Protein AF-A0A4P8SQR9-F1 (afdb_monomer_lite)

Structure (mmCIF, N/CA/C/O backbone):
data_AF-A0A4P8SQR9-F1
#
_entry.id   AF-A0A4P8SQR9-F1
#
loop_
_atom_site.group_PDB
_atom_site.id
_atom_site.type_symbol
_atom_site.label_atom_id
_atom_site.label_alt_id
_atom_site.label_comp_id
_atom_site.label_asym_id
_atom_site.label_entity_id
_atom_site.label_seq_id
_atom_site.pdbx_PDB_ins_code
_atom_site.Cartn_x
_atom_site.Cartn_y
_atom_site.Cartn_z
_atom_site.occupancy
_atom_site.B_iso_or_equiv
_atom_site.auth_seq_id
_atom_site.auth_comp_id
_atom_site.auth_asym_id
_atom_site.auth_atom_id
_atom_site.pdbx_PDB_model_num
ATOM 1 N N . MET A 1 1 ? 16.349 -35.206 -16.967 1.00 53.03 1 MET A N 1
ATOM 2 C CA . MET A 1 1 ? 16.106 -34.498 -15.695 1.00 53.03 1 MET A CA 1
ATOM 3 C C . MET A 1 1 ? 16.910 -33.217 -15.732 1.00 53.03 1 MET A C 1
ATOM 5 O O . MET A 1 1 ? 18.120 -33.298 -15.583 1.00 53.03 1 MET A O 1
ATOM 9 N N . SER A 1 2 ? 16.268 -32.076 -15.981 1.00 49.03 2 SER A N 1
ATOM 10 C CA . SER A 1 2 ? 16.911 -30.767 -15.837 1.00 49.03 2 SER A CA 1
ATOM 11 C C . SER A 1 2 ? 15.858 -29.757 -15.389 1.00 49.03 2 SER A C 1
ATOM 13 O O . SER A 1 2 ? 14.912 -29.495 -16.122 1.00 49.03 2 SER A O 1
ATOM 15 N N . ALA A 1 3 ? 16.025 -29.367 -14.124 1.00 53.59 3 ALA A N 1
ATOM 16 C CA . ALA A 1 3 ? 15.477 -28.260 -13.345 1.00 53.59 3 ALA A CA 1
ATOM 17 C C . ALA A 1 3 ? 14.171 -27.599 -13.816 1.00 53.59 3 ALA A C 1
ATOM 19 O O . ALA A 1 3 ? 14.134 -26.871 -14.802 1.00 53.59 3 ALA A O 1
ATOM 20 N N . GLN A 1 4 ? 13.123 -27.797 -13.013 1.00 53.12 4 GLN A N 1
ATOM 21 C CA . GLN A 1 4 ? 12.055 -26.817 -12.848 1.00 53.12 4 GLN A CA 1
ATOM 22 C C . GLN A 1 4 ? 12.700 -25.537 -12.317 1.00 53.12 4 GLN A C 1
ATOM 24 O O . GLN A 1 4 ? 13.195 -25.528 -11.192 1.00 53.12 4 GLN A O 1
ATOM 29 N N . ASP A 1 5 ? 12.738 -24.496 -13.137 1.00 50.31 5 ASP A N 1
ATOM 30 C CA . ASP A 1 5 ? 13.145 -23.175 -12.690 1.00 50.31 5 ASP A CA 1
ATOM 31 C C . ASP A 1 5 ? 11.934 -22.506 -12.030 1.00 50.31 5 ASP A C 1
ATOM 33 O O . ASP A 1 5 ? 11.048 -21.961 -12.690 1.00 50.31 5 ASP A O 1
ATOM 37 N N . SER A 1 6 ? 11.809 -22.697 -10.718 1.00 52.94 6 SER A N 1
ATOM 38 C CA . SER A 1 6 ? 10.836 -21.994 -9.887 1.00 52.94 6 SER A CA 1
ATOM 39 C C . SER A 1 6 ? 11.383 -20.601 -9.561 1.00 52.94 6 SER A C 1
ATOM 41 O O . SER A 1 6 ? 11.899 -20.384 -8.467 1.00 52.94 6 SER A O 1
ATOM 43 N N . TYR A 1 7 ? 11.282 -19.671 -10.513 1.00 56.91 7 TYR A N 1
ATOM 44 C CA . TYR A 1 7 ? 11.557 -18.234 -10.339 1.00 56.91 7 TYR A CA 1
ATOM 45 C C . TYR A 1 7 ? 10.447 -17.516 -9.542 1.00 56.91 7 TYR A C 1
ATOM 47 O O . TYR A 1 7 ? 9.938 -16.485 -9.970 1.00 56.91 7 TYR A O 1
ATOM 55 N N . ASP A 1 8 ? 10.008 -18.063 -8.410 1.00 58.00 8 ASP A N 1
ATOM 56 C CA . ASP A 1 8 ? 8.826 -17.543 -7.707 1.00 58.00 8 ASP A CA 1
ATOM 57 C C . ASP A 1 8 ? 9.036 -17.557 -6.189 1.00 58.00 8 ASP A C 1
ATOM 59 O O . ASP A 1 8 ? 8.381 -18.316 -5.493 1.00 58.00 8 ASP A O 1
ATOM 63 N N . ASP A 1 9 ? 10.042 -16.822 -5.691 1.00 60.56 9 ASP A N 1
ATOM 64 C CA . ASP A 1 9 ? 10.041 -16.228 -4.331 1.00 60.56 9 ASP A CA 1
ATOM 65 C C . ASP A 1 9 ? 11.269 -15.322 -4.068 1.00 60.56 9 ASP A C 1
ATOM 67 O O . ASP A 1 9 ? 11.718 -15.183 -2.929 1.00 60.56 9 ASP A O 1
ATOM 71 N N . GLU A 1 10 ? 11.898 -14.723 -5.090 1.00 72.56 10 GLU A N 1
ATOM 72 C CA . GLU A 1 10 ? 12.986 -13.786 -4.785 1.00 72.56 10 GLU A CA 1
ATOM 73 C C . GLU A 1 10 ? 12.400 -12.523 -4.136 1.00 72.56 10 GLU A C 1
ATOM 75 O O . GLU A 1 10 ? 11.417 -11.964 -4.638 1.00 72.56 10 GLU A O 1
ATOM 80 N N . PRO A 1 11 ? 12.954 -12.076 -2.995 1.00 80.44 11 PRO A N 1
ATOM 81 C CA . PRO A 1 11 ? 12.415 -10.935 -2.282 1.00 80.44 11 PRO A CA 1
ATOM 82 C C . PRO A 1 11 ? 12.546 -9.687 -3.162 1.00 80.44 11 PRO A C 1
ATOM 84 O O . PRO A 1 11 ? 13.644 -9.286 -3.548 1.00 80.44 11 PRO A O 1
ATOM 87 N N . GLN A 1 12 ? 11.407 -9.081 -3.492 1.00 85.38 12 GLN A N 1
ATOM 88 C CA . GLN A 1 12 ? 11.341 -7.935 -4.394 1.00 85.38 12 GLN A CA 1
ATOM 89 C C . GLN A 1 12 ? 11.483 -6.644 -3.597 1.00 85.38 12 GLN A C 1
ATOM 91 O O . GLN A 1 12 ? 10.635 -6.323 -2.758 1.00 85.38 12 GLN A O 1
ATOM 96 N N . PHE A 1 13 ? 12.560 -5.910 -3.871 1.00 91.38 13 PHE A N 1
ATOM 97 C CA . PHE A 1 13 ? 12.793 -4.581 -3.323 1.00 91.38 13 PHE A CA 1
ATOM 98 C C . PHE A 1 13 ? 12.068 -3.527 -4.159 1.00 91.38 13 PHE A C 1
ATOM 100 O O . PHE A 1 13 ? 12.093 -3.586 -5.387 1.00 91.38 13 PHE A O 1
ATOM 107 N N . GLY A 1 14 ? 11.425 -2.569 -3.502 1.00 93.38 14 GLY A N 1
ATOM 108 C CA . GLY A 1 14 ? 10.704 -1.503 -4.184 1.00 93.38 14 GLY A CA 1
ATOM 109 C C . GLY A 1 14 ? 10.054 -0.522 -3.222 1.00 93.38 14 GLY A C 1
ATOM 110 O O . GLY A 1 14 ? 10.229 -0.603 -2.005 1.00 93.38 14 GLY A O 1
ATOM 111 N N . TRP A 1 15 ? 9.282 0.400 -3.787 1.00 95.19 15 TRP A N 1
ATOM 112 C CA . TRP A 1 15 ? 8.491 1.364 -3.032 1.00 95.19 15 TRP A CA 1
ATOM 113 C C . TRP A 1 15 ? 7.147 0.759 -2.651 1.00 95.19 15 TRP A C 1
ATOM 115 O O . TRP A 1 15 ? 6.442 0.214 -3.495 1.00 95.19 15 TRP A O 1
ATOM 125 N N . TYR A 1 16 ? 6.780 0.874 -1.380 1.00 95.75 16 TYR A N 1
ATOM 126 C CA . TYR A 1 16 ? 5.523 0.376 -0.848 1.00 95.75 16 TYR A CA 1
ATOM 127 C C . TYR A 1 16 ? 4.765 1.488 -0.140 1.00 95.75 16 TYR A C 1
ATOM 129 O O . TYR A 1 16 ? 5.324 2.225 0.675 1.00 95.75 16 TYR A O 1
ATOM 137 N N . ALA A 1 17 ? 3.468 1.559 -0.410 1.00 96.06 17 ALA A N 1
ATOM 138 C CA . ALA A 1 17 ? 2.536 2.338 0.377 1.00 96.06 17 ALA A CA 1
ATOM 139 C C . ALA A 1 17 ? 2.182 1.550 1.642 1.00 96.06 17 ALA A C 1
ATOM 141 O O . ALA A 1 17 ? 1.701 0.417 1.563 1.00 96.06 17 ALA A O 1
ATOM 142 N N . MET A 1 18 ? 2.431 2.141 2.806 1.00 96.31 18 MET A N 1
ATOM 143 C CA . MET A 1 18 ? 1.982 1.629 4.095 1.00 96.31 18 MET A CA 1
ATOM 144 C C . MET A 1 18 ? 0.628 2.230 4.442 1.00 96.31 18 MET A C 1
ATOM 146 O O . MET A 1 18 ? 0.493 3.443 4.604 1.00 96.31 18 MET A O 1
ATOM 150 N N . ILE A 1 19 ? -0.362 1.358 4.589 1.00 96.12 19 ILE A N 1
ATOM 151 C CA . ILE A 1 19 ? -1.755 1.728 4.825 1.00 96.12 19 ILE A CA 1
ATOM 152 C C . ILE A 1 19 ? -2.210 1.050 6.122 1.00 96.12 19 ILE A C 1
ATOM 154 O O . ILE A 1 19 ? -2.100 -0.176 6.222 1.00 96.12 19 ILE A O 1
ATOM 158 N N . PRO A 1 20 ? -2.693 1.787 7.136 1.00 96.44 20 PRO A N 1
ATOM 159 C CA . PRO A 1 20 ? -3.250 1.180 8.340 1.00 96.44 20 PRO A CA 1
ATOM 160 C C . PRO A 1 20 ? -4.431 0.268 7.986 1.00 96.44 20 PRO A C 1
ATOM 162 O O . PRO A 1 20 ? -5.308 0.672 7.236 1.00 96.44 20 PRO A O 1
ATOM 165 N N . ASN A 1 21 ? -4.526 -0.926 8.574 1.00 93.94 21 ASN A N 1
ATOM 166 C CA . ASN A 1 21 ? -5.544 -1.932 8.210 1.00 93.94 21 ASN A CA 1
ATOM 167 C C . ASN A 1 21 ? -7.011 -1.480 8.385 1.00 93.94 21 ASN A C 1
ATOM 169 O O . ASN A 1 21 ? -7.915 -2.152 7.900 1.00 93.94 21 ASN A O 1
ATOM 173 N N . ASN A 1 22 ? -7.249 -0.382 9.107 1.00 94.06 22 ASN A N 1
ATOM 174 C CA . ASN A 1 22 ? -8.574 0.196 9.346 1.00 94.06 22 ASN A CA 1
ATOM 175 C C . ASN A 1 22 ? -8.814 1.477 8.519 1.00 94.06 22 ASN A C 1
ATOM 177 O O . ASN A 1 22 ? -9.669 2.283 8.884 1.00 94.06 22 ASN A O 1
ATOM 181 N N . SER A 1 23 ? -8.014 1.713 7.479 1.00 94.12 23 SER A N 1
ATOM 182 C CA . SER A 1 23 ? -8.018 2.919 6.652 1.00 94.12 23 SER A CA 1
ATOM 183 C C . SER A 1 23 ? -7.677 2.567 5.205 1.00 94.12 23 SER A C 1
ATOM 185 O O . SER A 1 23 ? -7.051 1.544 4.946 1.00 94.12 23 SER A O 1
ATOM 187 N N . ASP A 1 24 ? -8.029 3.459 4.285 1.00 94.06 24 ASP A N 1
ATOM 188 C CA . ASP A 1 24 ? -7.588 3.421 2.886 1.00 94.06 24 ASP A CA 1
ATOM 189 C C . ASP A 1 24 ? -6.554 4.521 2.589 1.00 94.06 24 ASP A C 1
ATOM 191 O O . ASP A 1 24 ? -6.105 4.688 1.461 1.00 94.06 24 ASP A O 1
ATOM 195 N N . VAL A 1 25 ? -6.168 5.305 3.599 1.00 95.25 25 VAL A N 1
ATOM 196 C CA . VAL A 1 25 ? -5.219 6.413 3.448 1.00 95.25 25 VAL A CA 1
ATOM 197 C C . VAL A 1 25 ? -3.793 5.911 3.648 1.00 95.25 25 VAL A C 1
ATOM 199 O O . VAL A 1 25 ? -3.476 5.304 4.673 1.00 95.25 25 VAL A O 1
ATOM 202 N N . VAL A 1 26 ? -2.925 6.210 2.685 1.00 96.06 26 VAL A N 1
ATOM 203 C CA . VAL A 1 26 ? -1.485 5.966 2.767 1.00 96.06 26 VAL A CA 1
ATOM 204 C C . VAL A 1 26 ? -0.913 6.807 3.900 1.00 96.06 26 VAL A C 1
ATOM 206 O O . VAL A 1 26 ? -0.943 8.035 3.855 1.00 96.06 26 VAL A O 1
ATOM 209 N N . GLU A 1 27 ? -0.377 6.153 4.925 1.00 95.94 27 GLU A N 1
ATOM 210 C CA . GLU A 1 27 ? 0.252 6.842 6.052 1.00 95.94 27 GLU A CA 1
ATOM 211 C C . GLU A 1 27 ? 1.701 7.209 5.730 1.00 95.94 27 GLU A C 1
ATOM 213 O O . GLU A 1 27 ? 2.171 8.293 6.070 1.00 95.94 27 GLU A O 1
ATOM 218 N N . LEU A 1 28 ? 2.407 6.304 5.052 1.00 9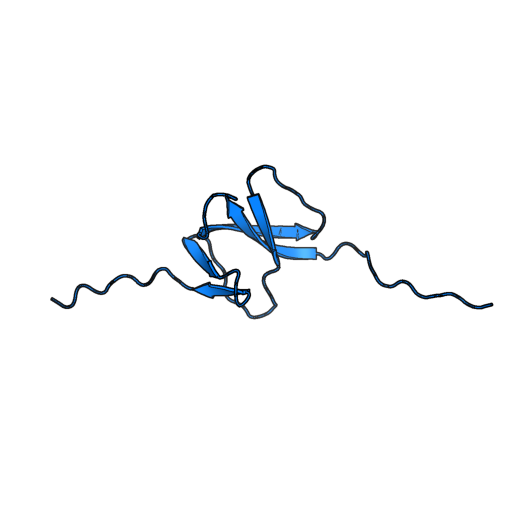5.31 28 LEU A N 1
ATOM 219 C CA . LEU A 1 28 ? 3.812 6.473 4.714 1.00 95.31 28 LEU A CA 1
ATOM 220 C C . LEU A 1 28 ? 4.148 5.710 3.434 1.00 95.31 28 LEU A C 1
ATOM 222 O O . LEU A 1 28 ? 3.590 4.650 3.165 1.00 95.31 28 LEU A O 1
ATOM 226 N N . VAL A 1 29 ? 5.109 6.226 2.675 1.00 95.31 29 VAL A N 1
ATOM 227 C CA . VAL A 1 29 ? 5.735 5.505 1.566 1.00 95.31 29 VAL A CA 1
ATOM 228 C C . VAL A 1 29 ? 7.138 5.101 1.993 1.00 95.31 29 VAL A C 1
ATOM 230 O O . VAL A 1 29 ? 7.922 5.939 2.438 1.00 95.31 29 VAL A O 1
ATOM 233 N N . VAL A 1 30 ? 7.440 3.809 1.900 1.00 95.38 30 VAL A N 1
ATOM 234 C CA . VAL A 1 30 ? 8.714 3.235 2.343 1.00 95.38 30 VAL A CA 1
ATOM 235 C C . VAL A 1 30 ? 9.343 2.402 1.243 1.00 95.38 30 VAL A C 1
ATOM 237 O O . VAL A 1 30 ? 8.654 1.708 0.502 1.00 95.38 30 VAL A O 1
ATOM 240 N N . GLU A 1 31 ? 10.665 2.434 1.164 1.00 94.81 31 GLU A N 1
ATOM 241 C CA . GLU A 1 31 ? 11.427 1.531 0.310 1.00 94.81 31 GLU A CA 1
ATOM 242 C C . GLU A 1 31 ? 11.799 0.285 1.125 1.00 94.81 31 GLU A C 1
ATOM 244 O O . GLU A 1 31 ? 12.455 0.385 2.165 1.00 94.81 31 GLU A O 1
ATOM 249 N N . THR A 1 32 ? 11.312 -0.889 0.727 1.00 94.94 32 THR A N 1
ATOM 250 C CA . THR A 1 32 ? 11.516 -2.133 1.485 1.00 94.94 32 THR A CA 1
ATOM 251 C C . THR A 1 32 ? 11.346 -3.371 0.600 1.00 94.94 32 THR A C 1
ATOM 253 O O . THR A 1 32 ? 11.167 -3.268 -0.611 1.00 94.94 32 THR A O 1
ATOM 256 N N . LEU A 1 33 ? 11.434 -4.561 1.196 1.00 93.56 33 LEU A N 1
ATOM 257 C CA . LEU A 1 33 ? 11.165 -5.842 0.539 1.00 93.56 33 LEU A CA 1
ATOM 258 C C . LEU A 1 33 ? 9.678 -6.215 0.662 1.00 93.56 33 LEU A C 1
ATOM 260 O O . LEU A 1 33 ? 9.067 -5.972 1.701 1.00 93.56 33 LEU A O 1
ATOM 264 N N . ASN A 1 34 ? 9.116 -6.912 -0.331 1.00 88.62 34 ASN A N 1
ATOM 265 C CA . ASN A 1 34 ? 7.749 -7.475 -0.282 1.00 88.62 34 ASN A CA 1
ATOM 266 C C . ASN A 1 34 ? 7.487 -8.390 0.936 1.00 88.62 34 ASN A C 1
ATOM 268 O O . ASN A 1 34 ? 6.343 -8.573 1.372 1.00 88.62 34 ASN A O 1
ATOM 272 N N . THR A 1 35 ? 8.548 -8.982 1.485 1.00 90.75 35 THR A N 1
ATOM 273 C CA . THR A 1 35 ? 8.513 -9.843 2.672 1.00 90.75 35 THR A CA 1
ATOM 274 C C . THR A 1 35 ? 8.440 -9.063 3.982 1.00 90.75 35 THR A C 1
ATOM 276 O O . THR A 1 35 ? 8.130 -9.653 5.018 1.00 90.75 35 THR A O 1
ATOM 279 N N . PHE A 1 36 ? 8.669 -7.747 3.966 1.00 91.94 36 PHE A N 1
ATOM 280 C CA . PHE A 1 36 ? 8.511 -6.908 5.145 1.00 91.94 36 PHE A CA 1
ATOM 281 C C . PHE A 1 36 ? 7.044 -6.87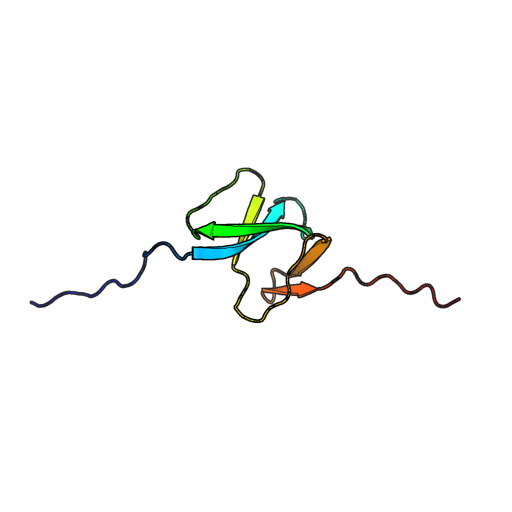8 5.580 1.00 91.94 36 PHE A C 1
ATOM 283 O O . PHE A 1 36 ? 6.134 -6.636 4.785 1.00 91.94 36 PHE A O 1
ATOM 290 N N . LYS A 1 37 ? 6.808 -7.128 6.869 1.00 90.56 37 LYS A N 1
ATOM 291 C CA . LYS A 1 37 ? 5.483 -7.084 7.488 1.00 90.56 37 LYS A CA 1
ATOM 292 C C . LYS A 1 37 ? 5.534 -6.149 8.681 1.00 90.56 37 LYS A C 1
ATOM 294 O O . LYS A 1 37 ? 6.382 -6.313 9.555 1.00 90.56 37 LYS A O 1
ATOM 299 N N . MET A 1 38 ? 4.588 -5.218 8.741 1.00 92.19 38 MET A N 1
ATOM 300 C CA . MET A 1 38 ? 4.378 -4.384 9.915 1.00 92.19 38 MET A CA 1
ATOM 301 C C . MET A 1 38 ? 2.988 -4.667 10.497 1.00 92.19 38 MET A C 1
ATOM 303 O O . MET A 1 38 ? 1.992 -4.516 9.791 1.00 92.19 38 MET A O 1
ATOM 307 N N . PRO A 1 39 ? 2.885 -5.099 11.767 1.00 94.56 39 PRO A N 1
ATOM 308 C CA . PRO A 1 39 ? 1.595 -5.321 12.410 1.00 94.56 39 PRO A CA 1
ATOM 309 C C . PRO A 1 39 ? 0.723 -4.064 12.373 1.00 94.56 39 PRO A C 1
ATOM 311 O O . PRO A 1 39 ? 1.185 -2.983 12.722 1.00 94.56 39 PRO A O 1
ATOM 314 N N . GLY A 1 40 ? -0.541 -4.220 11.977 1.00 95.25 40 GLY A N 1
ATOM 315 C CA . GLY A 1 40 ? -1.489 -3.106 11.859 1.00 95.25 40 GLY A CA 1
ATOM 316 C C . GLY A 1 40 ? -1.451 -2.368 10.520 1.00 95.25 40 GLY A C 1
ATOM 317 O O . GLY A 1 40 ? -2.311 -1.519 10.305 1.00 95.25 40 GLY A O 1
ATOM 318 N N . TYR A 1 41 ? -0.532 -2.729 9.620 1.00 95.62 41 TYR A N 1
ATOM 319 C CA . TYR A 1 41 ? -0.398 -2.118 8.303 1.00 95.62 41 TYR A CA 1
ATOM 320 C C . TYR A 1 41 ? -0.441 -3.154 7.186 1.00 95.62 41 TYR A C 1
ATOM 322 O O . TYR A 1 41 ? 0.077 -4.268 7.303 1.00 95.62 41 TYR A O 1
ATOM 330 N N . THR A 1 42 ? -1.001 -2.728 6.067 1.00 94.06 42 THR A N 1
ATOM 331 C CA . THR A 1 42 ? -0.901 -3.387 4.777 1.00 94.06 42 THR A CA 1
ATOM 332 C C . THR A 1 42 ? 0.142 -2.650 3.950 1.00 94.06 42 THR A C 1
ATOM 334 O O . THR A 1 42 ? 0.145 -1.421 3.893 1.00 94.06 42 THR A O 1
ATOM 337 N N . LEU A 1 43 ? 1.051 -3.407 3.336 1.00 93.88 43 LEU A N 1
ATOM 338 C CA . LEU A 1 43 ? 2.017 -2.879 2.381 1.00 93.88 43 LEU A CA 1
ATOM 339 C C . LEU A 1 43 ? 1.552 -3.201 0.968 1.00 93.88 43 LEU A C 1
ATOM 341 O O . LEU A 1 43 ? 1.334 -4.368 0.641 1.00 93.88 43 LEU A O 1
ATOM 345 N N . VAL A 1 44 ? 1.441 -2.169 0.140 1.00 93.88 44 VAL A N 1
ATOM 346 C CA . VAL A 1 44 ? 1.057 -2.279 -1.269 1.00 93.88 44 VAL A CA 1
ATOM 347 C C . VAL A 1 44 ? 2.219 -1.813 -2.129 1.00 93.88 44 VAL A C 1
ATOM 349 O O . VAL A 1 44 ? 2.708 -0.704 -1.936 1.00 93.88 44 VAL A O 1
ATOM 352 N N . LEU A 1 45 ? 2.671 -2.655 -3.062 1.00 94.06 45 LEU A N 1
ATOM 353 C CA . LEU A 1 45 ? 3.732 -2.293 -4.003 1.00 94.06 45 LEU A CA 1
ATOM 354 C C . LEU A 1 45 ? 3.258 -1.140 -4.893 1.00 94.06 45 LEU A C 1
ATOM 356 O O . LEU A 1 45 ? 2.200 -1.234 -5.513 1.00 94.06 45 LEU A O 1
ATOM 360 N N . ILE A 1 46 ? 4.058 -0.083 -4.973 1.00 93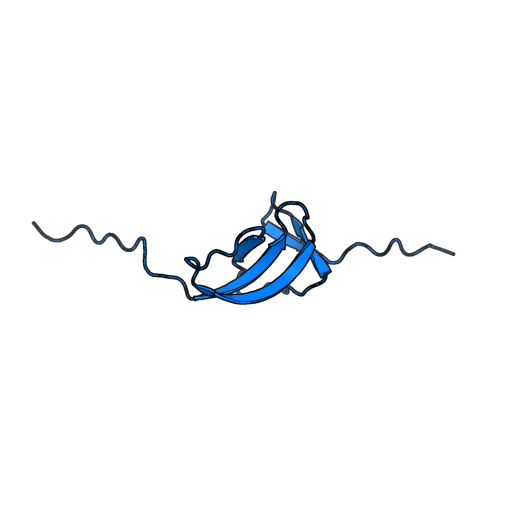.88 46 ILE A N 1
ATOM 361 C CA . ILE A 1 46 ? 3.828 1.055 -5.859 1.00 93.88 46 ILE A CA 1
ATOM 362 C C . ILE A 1 46 ? 4.478 0.721 -7.209 1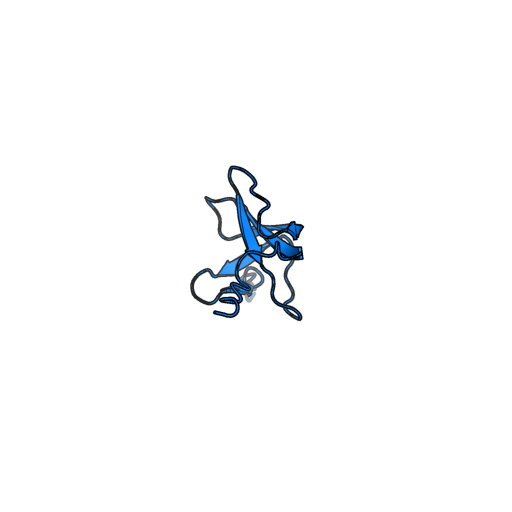.00 93.88 46 ILE A C 1
ATOM 364 O O . ILE A 1 46 ? 5.700 0.554 -7.262 1.00 93.88 46 ILE A O 1
ATOM 368 N N . PRO A 1 47 ? 3.699 0.598 -8.301 1.00 90.50 47 PRO A N 1
ATOM 369 C CA . PRO A 1 47 ? 4.261 0.331 -9.619 1.00 90.50 47 PRO A CA 1
ATOM 370 C C . PRO A 1 47 ? 5.178 1.469 -10.084 1.00 90.50 47 PRO A C 1
ATOM 372 O O . PRO A 1 47 ? 4.953 2.638 -9.763 1.00 90.50 47 PRO A O 1
ATOM 375 N N . GLU A 1 48 ? 6.191 1.146 -10.887 1.00 87.50 48 GLU A N 1
ATOM 376 C CA . GLU A 1 48 ? 7.074 2.168 -11.454 1.00 87.50 48 GLU A CA 1
ATOM 377 C C . GLU A 1 48 ? 6.282 3.213 -12.255 1.00 87.50 48 GLU A C 1
ATOM 379 O O . GLU A 1 48 ? 5.410 2.888 -13.062 1.00 87.50 48 GLU A O 1
ATOM 384 N N . GLY A 1 49 ? 6.594 4.491 -12.028 1.00 87.19 49 GLY A N 1
ATOM 385 C CA . GLY A 1 49 ? 5.913 5.614 -12.676 1.00 87.19 49 GLY A CA 1
ATOM 386 C C . GLY A 1 49 ? 4.574 6.012 -12.044 1.00 87.19 49 GLY A C 1
ATOM 387 O O . GLY A 1 49 ? 3.977 6.989 -12.495 1.00 87.19 49 GLY A O 1
ATOM 388 N N . VAL A 1 50 ? 4.114 5.317 -10.999 1.00 89.69 50 VAL A N 1
ATOM 389 C CA . VAL A 1 50 ? 2.942 5.727 -10.214 1.00 89.69 50 VAL A CA 1
ATOM 390 C C . VAL A 1 50 ? 3.371 6.700 -9.120 1.00 89.69 50 VAL A C 1
ATOM 392 O O . VAL A 1 50 ? 4.258 6.409 -8.319 1.00 89.69 50 VAL A O 1
ATOM 395 N N . ALA A 1 51 ? 2.726 7.865 -9.076 1.00 89.38 51 ALA A N 1
ATOM 396 C CA . ALA A 1 51 ? 2.884 8.800 -7.971 1.00 89.38 51 ALA A CA 1
ATOM 397 C C . ALA A 1 51 ? 2.090 8.292 -6.760 1.00 89.38 51 ALA A C 1
ATOM 399 O O . ALA A 1 51 ? 0.884 8.068 -6.852 1.00 89.38 51 ALA A O 1
ATOM 400 N N . CYS A 1 52 ? 2.776 8.104 -5.636 1.00 92.44 52 CYS A N 1
ATOM 401 C CA . CYS A 1 52 ? 2.173 7.746 -4.362 1.00 92.44 52 CYS A CA 1
ATOM 402 C C . CYS A 1 52 ? 2.882 8.514 -3.248 1.00 92.44 52 CYS A C 1
ATOM 404 O O . CYS A 1 52 ? 4.110 8.496 -3.161 1.00 92.44 52 CYS A O 1
ATOM 406 N N . GLU A 1 53 ? 2.105 9.159 -2.385 1.00 93.94 53 GLU A N 1
ATOM 407 C CA . GLU A 1 53 ? 2.578 9.965 -1.264 1.00 93.94 53 GLU A CA 1
ATOM 408 C C . GLU A 1 53 ? 1.685 9.736 -0.038 1.00 93.94 53 GLU A C 1
ATOM 410 O O . GLU A 1 53 ? 0.554 9.254 -0.145 1.00 93.94 53 GLU A O 1
ATOM 415 N N . ALA A 1 54 ? 2.191 10.092 1.144 1.00 93.69 54 ALA A N 1
ATOM 416 C CA . ALA A 1 54 ? 1.387 10.083 2.361 1.00 93.69 54 ALA A CA 1
ATOM 417 C C . ALA A 1 54 ? 0.180 11.029 2.218 1.00 93.69 54 ALA A C 1
ATOM 419 O O . ALA A 1 54 ? 0.309 12.146 1.720 1.00 93.69 54 ALA A O 1
ATOM 420 N N . GLY A 1 55 ? -0.991 10.583 2.667 1.00 93.00 55 GLY A N 1
ATOM 421 C CA . GLY A 1 55 ? -2.258 11.303 2.535 1.00 93.00 55 GLY A CA 1
ATOM 422 C C . GLY A 1 55 ? -3.057 10.966 1.274 1.00 93.00 55 GLY A C 1
ATOM 423 O O . GLY A 1 55 ? -4.219 11.358 1.189 1.00 93.00 55 GLY A O 1
ATOM 424 N N . MET A 1 56 ? -2.494 10.218 0.319 1.00 95.25 56 MET A N 1
ATOM 425 C CA . MET A 1 56 ? -3.267 9.686 -0.807 1.00 95.25 56 MET A CA 1
ATOM 426 C C . MET A 1 56 ? -4.174 8.536 -0.356 1.00 95.25 56 MET A C 1
ATOM 428 O O . MET A 1 56 ? -3.859 7.803 0.578 1.00 95.25 56 MET A O 1
ATOM 432 N N . ILE A 1 57 ? -5.301 8.367 -1.035 1.00 94.62 57 ILE A N 1
ATOM 433 C CA . ILE A 1 57 ? -6.242 7.267 -0.848 1.00 94.62 57 ILE A CA 1
ATOM 434 C C . ILE A 1 57 ? -5.860 6.145 -1.812 1.00 94.62 57 ILE A C 1
ATOM 436 O O . ILE A 1 57 ? -5.756 6.365 -3.021 1.00 94.62 57 ILE A O 1
ATOM 440 N N . TYR A 1 58 ? -5.661 4.947 -1.274 1.00 94.62 58 TYR A N 1
ATOM 441 C CA . TYR A 1 58 ? -5.479 3.723 -2.035 1.00 94.62 58 TYR A CA 1
ATOM 442 C C . TYR A 1 58 ? -6.830 3.086 -2.344 1.00 94.62 58 TYR A C 1
ATOM 444 O O . TYR A 1 58 ? -7.635 2.828 -1.452 1.00 94.62 58 TYR A O 1
ATOM 452 N N . ASN A 1 59 ? -7.064 2.781 -3.614 1.00 91.88 59 ASN A N 1
ATOM 453 C CA . ASN A 1 59 ? -8.236 2.046 -4.043 1.00 91.88 59 ASN A CA 1
ATOM 454 C C . ASN A 1 59 ? -7.866 0.580 -4.292 1.00 91.88 59 ASN A C 1
ATOM 456 O O . ASN A 1 59 ? -7.270 0.231 -5.309 1.00 91.88 59 ASN A O 1
ATOM 460 N N . ALA A 1 60 ? -8.263 -0.300 -3.373 1.00 88.56 60 ALA A N 1
ATOM 461 C CA . ALA A 1 60 ? -7.965 -1.727 -3.465 1.00 88.56 60 ALA A CA 1
ATOM 462 C C . ALA A 1 60 ? -8.662 -2.450 -4.636 1.00 88.56 60 ALA A C 1
ATOM 464 O O . ALA A 1 60 ? -8.259 -3.562 -4.973 1.00 88.56 60 ALA A O 1
ATOM 465 N N . ALA A 1 61 ? -9.699 -1.861 -5.247 1.00 89.69 61 ALA A N 1
ATOM 466 C CA . ALA A 1 61 ? -10.428 -2.489 -6.350 1.00 89.69 61 ALA A CA 1
ATOM 467 C C . ALA A 1 61 ? -9.647 -2.454 -7.672 1.00 89.69 61 ALA A C 1
ATOM 469 O O . ALA A 1 61 ? -9.738 -3.391 -8.464 1.00 89.69 61 ALA A O 1
ATOM 470 N N . ASP A 1 62 ? -8.888 -1.384 -7.903 1.00 89.00 62 ASP A N 1
ATOM 471 C CA . ASP A 1 62 ? -8.132 -1.153 -9.141 1.00 89.00 62 ASP A CA 1
ATOM 472 C C . ASP A 1 62 ? -6.628 -0.923 -8.915 1.00 89.00 62 ASP A C 1
ATOM 474 O O . ASP A 1 62 ? -5.861 -0.899 -9.876 1.00 89.00 62 ASP A O 1
ATOM 478 N N . GLY A 1 63 ? -6.188 -0.825 -7.659 1.00 88.31 63 GLY A N 1
ATOM 479 C CA . GLY A 1 63 ? -4.787 -0.660 -7.284 1.00 88.31 63 GLY A CA 1
ATOM 480 C C . GLY A 1 63 ? -4.252 0.760 -7.481 1.00 88.31 63 GLY A C 1
ATOM 481 O O . GLY A 1 63 ? -3.035 0.943 -7.512 1.00 88.31 63 GLY A O 1
ATOM 482 N N . THR A 1 64 ? -5.123 1.759 -7.656 1.00 91.44 64 THR A N 1
ATOM 483 C CA . THR A 1 64 ? -4.708 3.148 -7.892 1.00 91.44 64 THR A CA 1
ATOM 484 C C . THR A 1 64 ? -4.561 3.955 -6.604 1.00 91.44 64 THR A C 1
ATOM 486 O O . THR A 1 64 ? -5.146 3.642 -5.565 1.00 91.44 64 THR A O 1
ATOM 489 N N . PHE A 1 65 ? -3.779 5.031 -6.692 1.00 93.81 65 PHE A N 1
ATOM 490 C CA . PHE A 1 65 ? -3.620 6.033 -5.643 1.00 93.81 65 PHE A CA 1
ATOM 491 C C . PHE A 1 65 ? -4.192 7.356 -6.145 1.00 93.81 65 PHE A C 1
ATOM 493 O O . PHE A 1 65 ? -3.872 7.792 -7.251 1.00 93.81 65 PHE A O 1
ATOM 500 N N . SER A 1 66 ? -5.038 7.999 -5.346 1.00 92.50 66 SER A N 1
ATOM 501 C CA . SER A 1 66 ? -5.652 9.288 -5.680 1.00 92.50 66 SER A CA 1
ATOM 502 C C . SER A 1 66 ? -5.556 10.243 -4.501 1.00 92.50 66 SER A C 1
ATOM 504 O O . SER A 1 66 ? -5.631 9.816 -3.352 1.00 92.50 66 SER A O 1
ATOM 506 N N . TYR A 1 67 ? -5.422 11.542 -4.753 1.00 89.75 67 TYR A N 1
ATOM 507 C CA . TYR A 1 67 ? -5.597 12.515 -3.677 1.00 89.75 67 TYR A CA 1
ATOM 508 C C . TYR A 1 67 ? -7.054 12.491 -3.198 1.00 89.75 67 TYR A C 1
ATOM 510 O 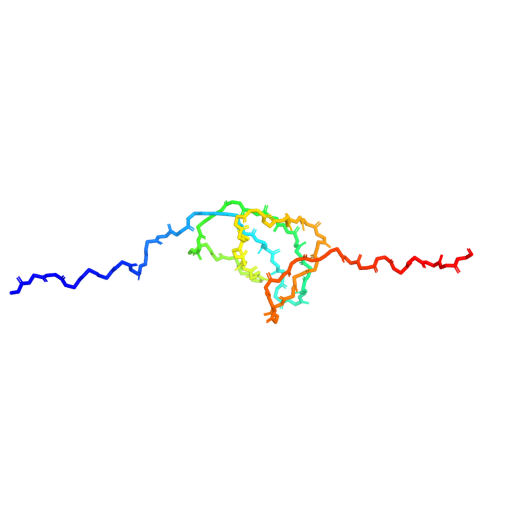O . TYR A 1 67 ? -7.952 12.266 -4.022 1.00 89.75 67 TYR A O 1
ATOM 518 N N . PRO A 1 68 ? -7.311 12.715 -1.895 1.00 83.00 68 PRO A N 1
ATOM 519 C CA . PRO A 1 68 ? -8.662 13.004 -1.447 1.00 83.00 68 PRO A CA 1
ATOM 520 C C . PRO A 1 68 ? -9.182 14.153 -2.302 1.00 83.00 68 PRO A C 1
ATOM 522 O O . PRO A 1 68 ? -8.503 15.167 -2.469 1.00 83.00 68 PRO A O 1
ATOM 525 N N . VAL A 1 69 ? -10.352 13.961 -2.907 1.00 78.38 69 VAL A N 1
ATOM 526 C CA . VAL A 1 69 ? -11.006 15.043 -3.632 1.00 78.38 69 VAL A CA 1
ATOM 527 C C . VAL A 1 69 ? -11.324 16.084 -2.572 1.00 78.38 69 VAL A C 1
ATOM 529 O O . VAL A 1 69 ? -12.229 15.882 -1.766 1.00 78.38 69 VAL A O 1
ATOM 532 N N . GLU A 1 70 ? -10.540 17.161 -2.518 1.00 66.81 70 GLU A N 1
ATOM 533 C CA . GLU A 1 70 ? -10.980 18.353 -1.816 1.00 66.81 70 GLU A CA 1
ATOM 534 C C . GLU A 1 70 ? -12.261 18.750 -2.534 1.00 66.81 70 GLU A C 1
ATOM 536 O O . GLU A 1 70 ? -12.228 19.113 -3.715 1.00 66.81 70 GLU A O 1
ATOM 541 N N . GLU A 1 71 ? -13.405 18.564 -1.870 1.00 58.69 71 GLU A N 1
ATOM 542 C CA . GLU A 1 71 ? -14.651 19.159 -2.315 1.00 58.69 71 GLU A CA 1
ATOM 543 C C . GLU A 1 71 ? -14.345 20.646 -2.410 1.00 58.69 71 GLU A C 1
ATOM 545 O O . GLU A 1 71 ? -14.260 21.353 -1.409 1.00 58.69 71 GLU A O 1
ATOM 550 N N . SER A 1 72 ? -14.038 21.096 -3.625 1.00 56.53 72 SER A N 1
ATOM 551 C CA . SER A 1 72 ? -13.852 22.497 -3.917 1.00 56.53 72 SER A CA 1
ATOM 552 C C . SER A 1 72 ? -15.222 23.088 -3.661 1.00 56.53 72 SER A C 1
ATOM 554 O O . SER A 1 72 ? -16.105 22.974 -4.515 1.00 56.53 72 SER A O 1
ATOM 556 N N . GLU A 1 73 ? -15.432 23.608 -2.450 1.00 55.41 73 GLU A N 1
ATOM 557 C CA . GLU A 1 73 ? -16.611 24.376 -2.101 1.00 55.41 73 GLU A CA 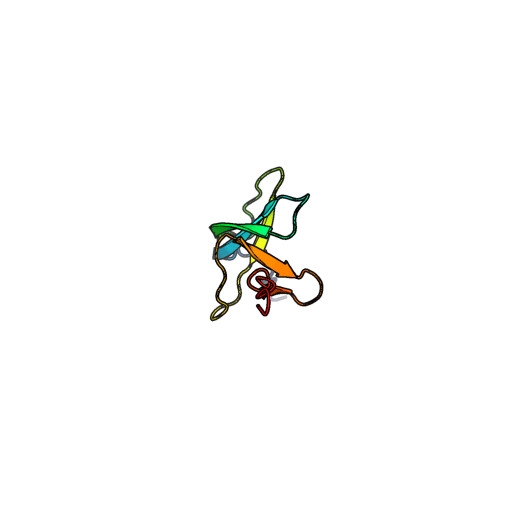1
ATOM 558 C C . GLU A 1 73 ? -16.706 25.462 -3.165 1.00 55.41 73 GLU A C 1
ATOM 560 O O . GLU A 1 73 ? -15.936 26.422 -3.188 1.00 55.41 73 GLU A O 1
ATOM 565 N N . THR A 1 74 ? -17.583 25.232 -4.138 1.00 52.66 74 THR A N 1
ATOM 566 C CA . THR A 1 74 ? -17.823 26.153 -5.237 1.00 52.66 74 THR A CA 1
ATOM 567 C C . THR A 1 74 ? -18.613 27.296 -4.617 1.00 52.66 74 THR A C 1
ATOM 569 O O . THR A 1 74 ? -19.839 27.243 -4.566 1.00 52.66 74 THR A O 1
ATOM 572 N N . SER A 1 75 ? -17.897 28.255 -4.028 1.00 54.44 75 SER A N 1
ATOM 573 C CA . SER A 1 75 ? -18.447 29.526 -3.547 1.00 54.44 75 SER A CA 1
ATOM 574 C C . SER A 1 75 ? -18.504 30.551 -4.669 1.00 54.44 75 SER A C 1
ATOM 576 O O . SER A 1 75 ? -17.546 30.603 -5.474 1.00 54.44 75 SER A O 1
#

Secondary structure (DSSP, 8-state):
---------PPPEEEEEEEETT-SB--EEEEEETT---TTEEEEEPPTT----TTPEEETTTTEEE---------

Foldseek 3Di:
DDDDPPPPDDWDWAWWFWAFPVFQFRQAIDTDTPPDDDPRTDIAGADPPADDGGQWGADPVVRHTHHDPPPPPPD

Sequence (75 aa):
MSAQDSYDDEPQFGWYAMIPNNSDVVELVVETLNTFKMPGYTLVLIPEGVACEAGMIYNAADGTFSYPVEESETS

pLDDT: mean 84.68, std 15.28, range [49.03, 96.44]

Radius of gyration: 16.4 Å; chains: 1; bounding box: 35×64×28 Å